Protein AF-0000000069033487 (afdb_homodimer)

Organism: Solanum tuberosum (NCBI:txid4113)

Nearest PDB structures (foldseek):
  3eb5-assembly1_A-2  TM=7.843E-01  e=5.598E-06  Homo sapiens
  6hpr-assembly1_A  TM=7.780E-01  e=2.057E-05  Homo sapiens
  4ic3-assembly1_A  TM=7.883E-01  e=1.401E-04  Homo sapiens
  4ic3-assembly1_B  TM=7.184E-01  e=1.721E-04  Homo sapiens
  8guj-assembly1_L  TM=7.545E-01  e=6.495E-03  Homo sapiens

pLDDT: mean 83.35, std 23.11, range [29.97, 98.81]

Sequence (152 aa):
MLHELANSEENSPVKDDSRECIMCMKHEVSVVFLPCAHQVLCSNCNDNFGKKGRVAKCPCCRAPIERRIRVFGATSMLHELANSEENSPVKDDSRECIMCMKHEVSVVFLPCAHQVLCSNCNDNFGKKGRVAKCPCCRAPIERRIRVFGATS

InterPro domains:
  IPR001841 Zinc finger, RING-type [PS50089] (21-62)
  IPR013083 Zinc finger, RING/FYVE/PHD-type [G3DSA:3.30.40.10] (2-73)
  IPR046934 PP2CA INTERACTING RING FINGER PROTEIN 2-like [PTHR46405] (6-71)

Structure (mmCIF, N/CA/C/O backbone):
data_AF-0000000069033487-model_v1
#
loop_
_entity.id
_entity.type
_entity.pdbx_description
1 polymer 'Synaptonemal complex protein'
#
loop_
_atom_site.group_PDB
_atom_site.id
_atom_site.type_symbol
_atom_site.label_atom_id
_atom_site.label_alt_id
_atom_site.label_comp_id
_atom_site.label_asym_id
_atom_site.label_entity_id
_atom_site.label_seq_id
_atom_site.pdbx_PDB_ins_code
_atom_site.Cartn_x
_atom_site.Cartn_y
_atom_site.Cartn_z
_atom_site.occupancy
_atom_site.B_iso_or_equiv
_atom_site.auth_seq_id
_atom_site.auth_comp_id
_atom_site.auth_asym_i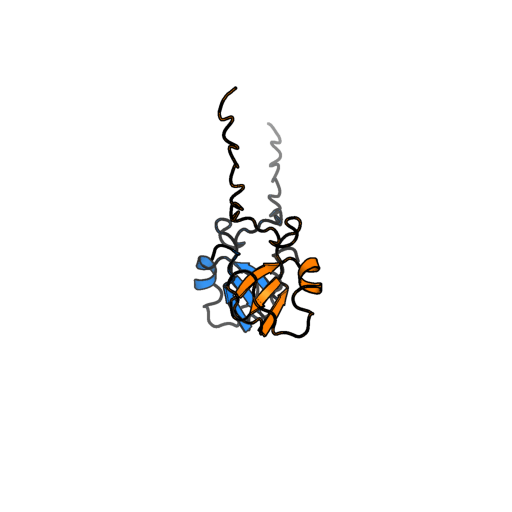d
_atom_site.auth_atom_id
_atom_site.pdbx_PDB_model_num
ATOM 1 N N . MET A 1 1 ? -39.656 -27.859 -30.109 1 37.22 1 MET A N 1
ATOM 2 C CA . MET A 1 1 ? -38.781 -28.062 -28.969 1 37.22 1 MET A CA 1
ATOM 3 C C . MET A 1 1 ? -37.875 -26.844 -28.75 1 37.22 1 MET A C 1
ATOM 5 O O . MET A 1 1 ? -37.344 -26.281 -29.703 1 37.22 1 MET A O 1
ATOM 9 N N . LEU A 1 2 ? -37.875 -26.078 -27.609 1 30.58 2 LEU A N 1
ATOM 10 C CA . LEU A 1 2 ? -37.531 -24.781 -27.016 1 30.58 2 LEU A CA 1
ATOM 11 C C . LEU A 1 2 ? -36.031 -24.516 -27.078 1 30.58 2 LEU A C 1
ATOM 13 O O . LEU A 1 2 ? -35.25 -25.422 -26.844 1 30.58 2 LEU A O 1
ATOM 17 N N . HIS A 1 3 ? -35.5 -23.5 -27.844 1 36.88 3 HIS A N 1
ATOM 18 C CA . HIS A 1 3 ? -34.312 -22.672 -28.062 1 36.88 3 HIS A CA 1
ATOM 19 C C . HIS A 1 3 ? -33.719 -22.172 -26.75 1 36.88 3 HIS A C 1
ATOM 21 O O . HIS A 1 3 ? -34 -21.031 -26.328 1 36.88 3 HIS A O 1
ATOM 27 N N . GLU A 1 4 ? -33.844 -22.938 -25.625 1 35.47 4 GLU A N 1
ATOM 28 C CA . GLU A 1 4 ? -33.312 -22.281 -24.422 1 35.47 4 GLU A CA 1
ATOM 29 C C . GLU A 1 4 ? -31.906 -21.75 -24.672 1 35.47 4 GLU A C 1
ATOM 31 O O . GLU A 1 4 ? -31 -22.516 -25 1 35.47 4 GLU A O 1
ATOM 36 N N . LEU A 1 5 ? -31.75 -20.625 -25.328 1 33.97 5 LEU A N 1
ATOM 37 C CA . LEU A 1 5 ? -30.609 -19.75 -25.547 1 33.97 5 LEU A CA 1
ATOM 38 C C . LEU A 1 5 ? -29.781 -19.609 -24.281 1 33.97 5 LEU A C 1
ATOM 40 O O . LEU A 1 5 ? -30.312 -19.344 -23.203 1 33.97 5 LEU A O 1
ATOM 44 N N . ALA A 1 6 ? -28.766 -20.453 -24.078 1 39.31 6 ALA A N 1
ATOM 45 C CA . ALA A 1 6 ? -27.703 -20.438 -23.078 1 39.31 6 ALA A CA 1
ATOM 46 C C . ALA A 1 6 ? -27.219 -19.016 -22.828 1 39.31 6 ALA A C 1
ATOM 48 O O . ALA A 1 6 ? -26.719 -18.359 -23.75 1 39.31 6 ALA A O 1
ATOM 49 N N . ASN A 1 7 ? -28.062 -18.109 -22.281 1 35.41 7 ASN A N 1
ATOM 50 C CA . ASN A 1 7 ? -27.594 -16.828 -21.797 1 35.41 7 ASN A CA 1
ATOM 51 C C . ASN A 1 7 ? -26.234 -16.953 -21.109 1 35.41 7 ASN A C 1
ATOM 53 O O . ASN A 1 7 ? -26.141 -17.5 -20 1 35.41 7 ASN A O 1
ATOM 57 N N . SER A 1 8 ? -25.203 -17.469 -21.828 1 36.66 8 SER A N 1
ATOM 58 C CA . SER A 1 8 ? -23.859 -17.344 -21.281 1 36.66 8 SER A CA 1
ATOM 59 C C . SER A 1 8 ? -23.672 -15.992 -20.594 1 36.66 8 SER A C 1
ATOM 61 O O . SER A 1 8 ? -23.625 -14.961 -21.266 1 36.66 8 SER A O 1
ATOM 63 N N . GLU A 1 9 ? -24.375 -15.68 -19.531 1 38.56 9 GLU A N 1
ATOM 64 C CA . GLU A 1 9 ? -23.969 -14.555 -18.703 1 38.56 9 GLU A CA 1
ATOM 65 C C . GLU A 1 9 ? -22.438 -14.438 -18.625 1 38.56 9 GLU A C 1
ATOM 67 O O . GLU A 1 9 ? -21.75 -15.422 -18.344 1 38.56 9 GLU A O 1
ATOM 72 N N . GLU A 1 10 ? -21.844 -13.836 -19.578 1 38.66 10 GLU A N 1
ATOM 73 C CA . GLU A 1 10 ? -20.484 -13.344 -19.547 1 38.66 10 GLU A CA 1
ATOM 74 C C . GLU A 1 10 ? -20.109 -12.852 -18.141 1 38.66 10 GLU A C 1
ATOM 76 O O . GLU A 1 10 ? -20.703 -11.898 -17.641 1 38.66 10 GLU A O 1
ATOM 81 N N . ASN A 1 11 ? -20.016 -13.719 -17.125 1 39.28 11 ASN A N 1
ATOM 82 C CA . ASN A 1 11 ? -19.297 -13.336 -15.922 1 39.28 11 ASN A CA 1
ATOM 83 C C . ASN A 1 11 ? -18.109 -12.438 -16.234 1 39.28 11 ASN A C 1
ATOM 85 O O . ASN A 1 11 ? -17.031 -12.93 -16.609 1 39.28 11 ASN A O 1
ATOM 89 N N . SER A 1 12 ? -18.266 -11.508 -17.109 1 44 12 SER A N 1
ATOM 90 C CA . SER A 1 12 ? -17.156 -10.562 -17.172 1 44 12 SER A CA 1
ATOM 91 C C . SER A 1 12 ? -16.531 -10.352 -15.805 1 44 12 SER A C 1
ATOM 93 O O . SER A 1 12 ? -17.234 -10.141 -14.812 1 44 12 SER A O 1
ATOM 95 N N . PRO A 1 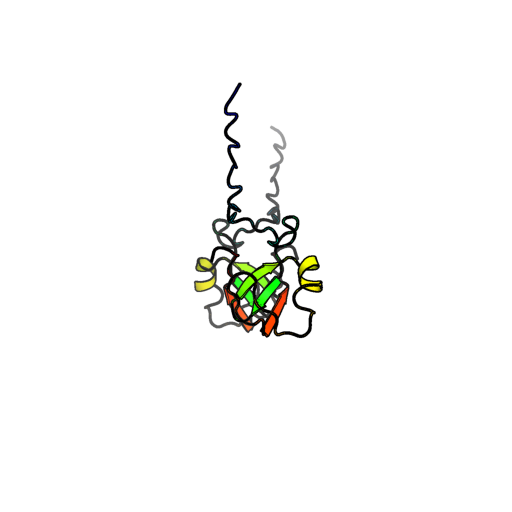13 ? -15.422 -10.914 -15.539 1 46.59 13 PRO A N 1
ATOM 96 C CA . PRO A 1 13 ? -14.859 -10.586 -14.227 1 46.59 13 PRO A CA 1
ATOM 97 C C . PRO A 1 13 ? -15.055 -9.117 -13.852 1 46.59 13 PRO A C 1
ATOM 99 O O . PRO A 1 13 ? -14.688 -8.227 -14.625 1 46.59 13 PRO A O 1
ATOM 102 N N . VAL A 1 14 ? -16.125 -8.594 -13.477 1 44.25 14 VAL A N 1
ATOM 103 C CA . VAL A 1 14 ? -16.297 -7.25 -12.93 1 44.25 14 VAL A CA 1
ATOM 104 C C . VAL A 1 14 ? -15.008 -6.805 -12.242 1 44.25 14 VAL A C 1
ATOM 106 O O . VAL A 1 14 ? -14.523 -7.469 -11.328 1 44.25 14 VAL A O 1
ATOM 109 N N . LYS A 1 15 ? -14.039 -6.348 -13.039 1 51.91 15 LYS A N 1
ATOM 110 C CA . LYS A 1 15 ? -12.906 -5.734 -12.359 1 51.91 15 LYS A CA 1
ATOM 111 C C . LYS A 1 15 ? -13.367 -4.871 -11.188 1 51.91 15 LYS A C 1
ATOM 113 O O . LYS A 1 15 ? -14.047 -3.863 -11.383 1 51.91 15 LYS A O 1
ATOM 118 N N . ASP A 1 16 ? -13.969 -5.508 -10.148 1 56.5 16 ASP A N 1
ATOM 119 C CA . ASP A 1 16 ? -14.523 -4.855 -8.969 1 56.5 16 ASP A CA 1
ATOM 120 C C . ASP A 1 16 ? -13.445 -4.082 -8.203 1 56.5 16 ASP A C 1
ATOM 122 O O . ASP A 1 16 ? -12.289 -4.492 -8.18 1 56.5 16 ASP A O 1
ATOM 126 N N . ASP A 1 17 ? -13.562 -2.766 -8.195 1 69.31 17 ASP A N 1
ATOM 127 C CA . ASP A 1 17 ? -12.789 -1.864 -7.352 1 69.31 17 ASP A CA 1
ATOM 128 C C . ASP A 1 17 ? -12.711 -2.383 -5.918 1 69.31 17 ASP A C 1
ATOM 130 O O . ASP A 1 17 ? -12.594 -1.599 -4.973 1 69.31 17 ASP A O 1
ATOM 134 N N . SER A 1 18 ? -12.859 -3.75 -5.895 1 84.12 18 SER A N 1
ATOM 135 C CA . SER A 1 18 ? -12.859 -4.355 -4.57 1 84.12 18 SER A CA 1
ATOM 136 C C . SER A 1 18 ? -11.445 -4.43 -3.992 1 84.12 18 SER A C 1
ATOM 138 O O . SER A 1 18 ? -10.477 -4.566 -4.734 1 84.12 18 SER A O 1
ATOM 140 N N . ARG A 1 19 ? -11.312 -4.238 -2.742 1 91.25 19 ARG A N 1
ATOM 141 C CA . ARG A 1 19 ? -10.062 -4.398 -2.002 1 91.25 19 ARG A CA 1
ATOM 142 C C . ARG A 1 19 ? -9.844 -5.855 -1.604 1 91.25 19 ARG A C 1
ATOM 144 O O . ARG A 1 19 ? -9.18 -6.141 -0.606 1 91.25 19 ARG A O 1
ATOM 151 N N . GLU A 1 20 ? -10.383 -6.715 -2.42 1 94.69 20 GLU A N 1
ATOM 152 C CA . GLU A 1 20 ? -10.156 -8.141 -2.201 1 94.69 20 GLU A CA 1
ATOM 153 C C . GLU A 1 20 ? -8.969 -8.641 -3.018 1 94.69 20 GLU A C 1
ATOM 155 O O . GLU A 1 20 ? -8.742 -8.18 -4.141 1 94.69 20 GLU A O 1
ATOM 160 N N . CYS A 1 21 ? -8.312 -9.578 -2.418 1 97.38 21 CYS A N 1
ATOM 161 C CA . CYS A 1 21 ? -7.219 -10.25 -3.104 1 97.38 21 CYS A CA 1
ATOM 162 C C . CYS A 1 21 ? -7.68 -10.82 -4.441 1 97.38 21 CYS A C 1
ATOM 164 O O . CYS A 1 21 ? -8.68 -11.539 -4.504 1 97.38 21 CYS A O 1
ATOM 166 N N . ILE A 1 22 ? -6.965 -10.594 -5.496 1 96.75 22 ILE A N 1
ATOM 167 C CA . ILE A 1 22 ? -7.426 -10.977 -6.824 1 96.75 22 ILE A CA 1
ATOM 168 C C . ILE A 1 22 ? -7.238 -12.484 -7.02 1 96.75 22 ILE A C 1
ATOM 170 O O . ILE A 1 22 ? -7.773 -13.062 -7.965 1 96.75 22 ILE A O 1
ATOM 174 N N . MET A 1 23 ? -6.508 -13.094 -6.195 1 96.75 23 MET A N 1
ATOM 175 C CA . MET A 1 23 ? -6.215 -14.516 -6.336 1 96.75 23 MET A CA 1
ATOM 176 C C . MET A 1 23 ? -7.23 -15.359 -5.574 1 96.75 23 MET A C 1
ATOM 178 O O . MET A 1 23 ? -7.645 -16.422 -6.043 1 96.75 23 MET A O 1
ATOM 182 N N . CYS A 1 24 ? -7.562 -14.898 -4.316 1 97.38 24 CYS A N 1
ATOM 183 C CA . CYS A 1 24 ? -8.469 -15.719 -3.525 1 97.38 24 CYS A CA 1
ATOM 184 C C . CYS A 1 24 ? -9.859 -15.094 -3.467 1 97.38 24 CYS A C 1
ATOM 186 O O . CYS A 1 24 ? -10.828 -15.758 -3.084 1 97.38 24 CYS A O 1
ATOM 188 N N . MET A 1 25 ? -9.984 -13.82 -3.652 1 96.5 25 MET A N 1
ATOM 189 C CA . MET A 1 25 ? -11.234 -13.062 -3.609 1 96.5 25 MET A CA 1
ATOM 190 C C . MET A 1 25 ? -11.922 -13.219 -2.26 1 96.5 25 MET A C 1
ATOM 192 O O . MET A 1 25 ? -13.148 -13.266 -2.188 1 96.5 25 MET A O 1
ATOM 196 N N . LYS A 1 26 ? -11.117 -13.359 -1.324 1 96.56 26 LYS A N 1
ATOM 197 C CA . LYS A 1 26 ? -11.633 -13.602 0.018 1 96.56 26 LYS A CA 1
ATOM 198 C C . LYS A 1 26 ? -11.039 -12.617 1.023 1 96.56 26 LYS A C 1
ATOM 200 O O . LYS A 1 26 ? -11.758 -12.055 1.847 1 96.56 26 LYS A O 1
ATOM 205 N N . HIS A 1 27 ? -9.773 -12.445 0.998 1 96.62 27 HIS A N 1
ATOM 206 C CA . HIS A 1 27 ? -9.07 -11.609 1.965 1 96.62 27 HIS A CA 1
ATOM 207 C C . HIS A 1 27 ? -8.734 -10.242 1.369 1 96.62 27 HIS A C 1
ATOM 209 O O . HIS A 1 27 ? -8.672 -10.094 0.147 1 96.62 27 HIS A O 1
ATOM 215 N N . GLU A 1 28 ? -8.516 -9.305 2.23 1 94.88 28 GLU A N 1
ATOM 216 C CA . GLU A 1 28 ? -8.125 -7.957 1.819 1 94.88 28 GLU A CA 1
ATOM 217 C C . GLU A 1 28 ? -6.688 -7.934 1.31 1 94.88 28 GLU A C 1
ATOM 219 O O . GLU A 1 28 ? -5.809 -8.594 1.872 1 94.88 28 GLU A O 1
ATOM 224 N N . VAL A 1 29 ? -6.469 -7.215 0.281 1 97.38 29 VAL A N 1
ATOM 225 C CA . VAL A 1 29 ? -5.117 -7.039 -0.239 1 97.38 29 VAL A CA 1
ATOM 226 C C . VAL A 1 29 ? -4.246 -6.348 0.806 1 97.38 29 VAL A C 1
ATOM 228 O O . VAL A 1 29 ? -4.711 -5.457 1.52 1 97.38 29 VAL A O 1
ATOM 231 N N . SER A 1 30 ? -2.918 -6.793 0.922 1 98.19 30 SER A N 1
ATOM 232 C CA . SER A 1 30 ? -2.039 -6.199 1.926 1 98.19 30 SER A CA 1
ATOM 233 C C . SER A 1 30 ? -0.589 -6.184 1.451 1 98.19 30 SER A C 1
ATOM 235 O O . SER A 1 30 ? 0.317 -5.855 2.219 1 98.19 30 SER A O 1
ATOM 237 N N . VAL A 1 31 ? -0.349 -6.562 0.24 1 98.81 31 VAL A N 1
ATOM 238 C CA . VAL A 1 31 ? 1.019 -6.629 -0.266 1 98.81 31 VAL A CA 1
ATOM 239 C C . VAL A 1 31 ? 1.155 -5.746 -1.503 1 98.81 31 VAL A C 1
ATOM 241 O O . VAL A 1 31 ? 0.325 -5.809 -2.412 1 98.81 31 VAL A O 1
ATOM 244 N N . VAL A 1 32 ? 2.232 -5.02 -1.557 1 98.81 32 VAL A N 1
ATOM 245 C CA . VAL A 1 32 ? 2.559 -4.129 -2.666 1 98.81 32 VAL A CA 1
ATOM 246 C C . VAL A 1 32 ? 3.787 -4.652 -3.406 1 98.81 32 VAL A C 1
ATOM 248 O O . VAL A 1 32 ? 4.781 -5.035 -2.781 1 98.81 32 VAL A O 1
ATOM 251 N N . PHE A 1 33 ? 3.66 -4.664 -4.676 1 98.62 33 PHE A N 1
ATOM 252 C CA . PHE A 1 33 ? 4.805 -5.031 -5.5 1 98.62 33 PHE A CA 1
ATOM 253 C C . PHE A 1 33 ? 5.57 -3.793 -5.945 1 98.62 33 PHE A C 1
ATOM 255 O O . PHE A 1 33 ? 4.969 -2.807 -6.375 1 98.62 33 PHE A O 1
ATOM 262 N N . LEU A 1 34 ? 6.816 -3.902 -5.781 1 98.75 34 LEU A N 1
ATOM 263 C CA . LEU A 1 34 ? 7.664 -2.84 -6.312 1 98.75 34 LEU A CA 1
ATOM 264 C C . LEU A 1 34 ? 8.43 -3.316 -7.543 1 98.75 34 LEU A C 1
ATOM 266 O O . LEU A 1 34 ? 8.812 -4.484 -7.625 1 98.75 34 LEU A O 1
ATOM 270 N N . PRO A 1 35 ? 8.586 -2.473 -8.656 1 98.44 35 PRO A N 1
ATOM 271 C CA . PRO A 1 35 ? 8.445 -1.023 -8.516 1 98.44 35 PRO A CA 1
ATOM 272 C C . PRO A 1 35 ? 7.078 -0.519 -8.984 1 98.44 35 PRO A C 1
ATOM 274 O O . PRO A 1 35 ? 6.789 0.677 -8.875 1 98.44 35 PRO A O 1
ATOM 277 N N . CYS A 1 36 ? 6.18 -1.376 -9.383 1 98.5 36 CYS A N 1
ATOM 278 C CA . CYS A 1 36 ? 4.965 -0.918 -10.047 1 98.5 36 CYS A CA 1
ATOM 279 C C . CYS A 1 36 ? 3.957 -0.385 -9.039 1 98.5 36 CYS A C 1
ATOM 281 O O . CYS A 1 36 ? 3.02 0.328 -9.406 1 98.5 36 CYS A O 1
ATOM 283 N N . ALA A 1 37 ? 4.129 -0.788 -7.84 1 98.81 37 ALA A N 1
ATOM 284 C CA . ALA A 1 37 ? 3.344 -0.309 -6.707 1 98.81 37 ALA A CA 1
ATOM 285 C C . ALA A 1 37 ? 1.902 -0.804 -6.789 1 98.81 37 ALA A C 1
ATOM 287 O O . ALA A 1 37 ? 0.987 -0.161 -6.27 1 98.81 37 ALA A O 1
ATOM 288 N N . HIS A 1 38 ? 1.653 -1.969 -7.391 1 98.44 38 HIS A N 1
ATOM 289 C CA . HIS A 1 38 ? 0.326 -2.57 -7.332 1 98.44 38 HIS A CA 1
ATOM 290 C C . HIS A 1 38 ? 0.13 -3.348 -6.035 1 98.44 38 HIS A C 1
ATOM 292 O O . HIS A 1 38 ? 0.979 -4.16 -5.66 1 98.44 38 HIS A O 1
ATOM 298 N N . GLN A 1 39 ? -0.964 -3.1 -5.496 1 98.31 39 GLN A N 1
ATOM 299 C CA . GLN A 1 39 ? -1.431 -3.775 -4.289 1 98.31 39 GLN A CA 1
ATOM 300 C C . GLN A 1 39 ? -2.615 -4.688 -4.59 1 98.31 39 GLN A C 1
ATOM 302 O O . GLN A 1 39 ? -3.758 -4.23 -4.652 1 98.31 39 GLN A O 1
ATOM 307 N N . VAL A 1 40 ? -2.311 -6.078 -4.715 1 98.06 40 VAL A N 1
ATOM 308 C CA . VAL A 1 40 ? -3.373 -6.855 -5.348 1 98.06 40 VAL A CA 1
ATOM 309 C C . VAL A 1 40 ? -3.451 -8.242 -4.707 1 98.06 40 VAL A C 1
ATOM 311 O O . VAL A 1 40 ? -4.316 -9.047 -5.059 1 98.06 40 VAL A O 1
ATOM 314 N N . LEU A 1 41 ? -2.535 -8.555 -3.809 1 98.38 41 LEU A N 1
ATOM 315 C CA . LEU A 1 41 ? -2.566 -9.844 -3.133 1 98.38 41 LEU A CA 1
ATOM 316 C C . LEU A 1 41 ? -2.688 -9.664 -1.623 1 98.38 41 LEU A C 1
ATOM 318 O O . LEU A 1 41 ? -2.166 -8.695 -1.065 1 98.38 41 LEU A O 1
ATOM 322 N N . CYS A 1 42 ? -3.314 -10.586 -1 1 98.12 42 CYS A N 1
ATOM 323 C CA . CYS A 1 42 ? -3.219 -10.711 0.45 1 98.12 42 CYS A CA 1
ATOM 324 C C . CYS A 1 42 ? -1.923 -11.406 0.855 1 98.12 42 CYS A C 1
ATOM 326 O O . CYS A 1 42 ? -1.212 -11.945 0.007 1 98.12 42 CYS A O 1
ATOM 328 N N . SER A 1 43 ? -1.662 -11.305 2.145 1 98.12 43 SER A N 1
ATOM 329 C CA . SER A 1 43 ? -0.419 -11.883 2.648 1 98.12 43 SER A CA 1
ATOM 330 C C . SER A 1 43 ? -0.372 -13.391 2.41 1 98.12 43 SER A C 1
ATOM 332 O O . SER A 1 43 ? 0.667 -13.93 2.021 1 98.12 43 SER A O 1
ATOM 334 N N . ASN A 1 44 ? -1.461 -14.102 2.611 1 97.94 44 ASN A N 1
ATOM 335 C CA . ASN A 1 44 ? -1.504 -15.547 2.459 1 97.94 44 ASN A CA 1
ATOM 336 C C . ASN A 1 44 ? -1.197 -15.969 1.024 1 97.94 44 ASN A C 1
ATOM 338 O O . ASN A 1 44 ? -0.338 -16.828 0.794 1 97.94 44 ASN A O 1
ATOM 342 N N . CYS A 1 45 ? -1.806 -15.359 0.141 1 98 45 CYS A N 1
ATOM 343 C CA . CYS A 1 45 ? -1.598 -15.719 -1.259 1 98 45 CYS A CA 1
ATOM 344 C C . CYS A 1 45 ? -0.207 -15.305 -1.725 1 98 45 CYS A C 1
ATOM 346 O O . CYS A 1 45 ? 0.399 -15.977 -2.559 1 98 45 CYS A O 1
ATOM 348 N N . ASN A 1 46 ? 0.23 -14.211 -1.2 1 98.44 46 ASN A N 1
ATOM 349 C CA . ASN A 1 46 ? 1.569 -13.758 -1.562 1 98.44 46 ASN A CA 1
ATOM 350 C C . ASN A 1 46 ? 2.627 -14.805 -1.215 1 98.44 46 ASN A C 1
ATOM 352 O O . ASN A 1 46 ? 3.611 -14.961 -1.938 1 98.44 46 ASN A O 1
ATOM 356 N N . ASP A 1 47 ? 2.445 -15.492 -0.142 1 96.81 47 ASP A N 1
ATOM 357 C CA . ASP A 1 47 ? 3.436 -16.453 0.335 1 96.81 47 ASP A CA 1
ATOM 358 C C . ASP A 1 47 ? 3.68 -17.547 -0.699 1 96.81 47 ASP A C 1
ATOM 360 O O . ASP A 1 47 ? 4.77 -18.125 -0.762 1 96.81 47 ASP A O 1
ATOM 364 N N . ASN A 1 48 ? 2.787 -17.75 -1.541 1 94.75 48 ASN A N 1
ATOM 365 C CA . ASN A 1 48 ? 2.92 -18.812 -2.527 1 94.75 48 ASN A CA 1
ATOM 366 C C . ASN A 1 48 ? 3.064 -18.25 -3.939 1 94.75 48 ASN A C 1
ATOM 368 O O . ASN A 1 48 ? 3.199 -19.016 -4.902 1 94.75 48 ASN A O 1
ATOM 372 N N . PHE A 1 49 ? 3.088 -17.047 -4.102 1 97.25 49 PHE A N 1
ATOM 373 C CA . PHE A 1 49 ? 3.064 -16.422 -5.414 1 97.25 49 PHE A CA 1
ATOM 374 C C . PHE A 1 49 ? 4.477 -16.234 -5.953 1 97.25 49 PHE A C 1
ATOM 376 O O . PHE A 1 49 ? 5.332 -15.648 -5.289 1 97.25 49 PHE A O 1
ATOM 383 N N . GLY A 1 50 ? 4.66 -16.703 -7.188 1 92.44 50 GLY A N 1
ATOM 384 C CA . GLY A 1 50 ? 5.898 -16.453 -7.906 1 92.44 50 GLY A CA 1
ATOM 385 C C . GLY A 1 50 ? 7.062 -17.281 -7.398 1 92.44 50 GLY A C 1
ATOM 386 O O . GLY A 1 50 ? 8.219 -16.859 -7.473 1 92.44 50 GLY A O 1
ATOM 387 N N . LYS A 1 51 ? 6.945 -18.406 -6.863 1 84.81 51 LYS A N 1
ATOM 388 C CA . LYS A 1 51 ? 8.008 -19.234 -6.289 1 84.81 51 LYS A CA 1
ATOM 389 C C . LYS A 1 51 ? 8.57 -20.203 -7.32 1 84.81 51 LYS A C 1
ATOM 391 O O . LYS A 1 51 ? 9.547 -20.906 -7.051 1 84.81 51 LYS A O 1
ATOM 396 N N . LYS A 1 52 ? 8.273 -20.344 -8.594 1 79.56 52 LYS A N 1
ATOM 397 C CA . LYS A 1 52 ? 8.68 -21.375 -9.547 1 79.56 52 LYS A CA 1
ATOM 398 C C . LYS A 1 52 ? 9.93 -20.953 -10.312 1 79.56 52 LYS A C 1
ATOM 400 O O . LYS A 1 52 ? 10.336 -21.625 -11.266 1 79.56 52 LYS A O 1
ATOM 405 N N . GLY A 1 53 ? 10.953 -20.219 -9.828 1 77.94 53 GLY A N 1
ATOM 406 C CA . GLY A 1 53 ? 12.289 -19.969 -10.352 1 77.94 53 GLY A CA 1
ATOM 407 C C . GLY A 1 53 ? 12.32 -18.891 -11.414 1 77.94 53 GLY A C 1
ATOM 408 O O . GLY A 1 53 ? 13.375 -18.328 -11.695 1 77.94 53 GLY A O 1
ATOM 409 N N . ARG A 1 54 ? 11.352 -18.578 -12.031 1 86.69 54 ARG A N 1
ATOM 410 C CA . ARG A 1 54 ? 11.352 -17.469 -12.984 1 86.69 54 ARG A CA 1
ATOM 411 C C . ARG A 1 54 ? 11.125 -16.141 -12.266 1 86.69 54 ARG A C 1
ATOM 413 O O . ARG A 1 54 ? 10.688 -16.109 -11.117 1 86.69 54 ARG A O 1
ATOM 420 N N . VAL A 1 55 ? 11.516 -15.109 -12.906 1 94.06 55 VAL A N 1
ATOM 421 C CA . VAL A 1 55 ? 11.25 -13.773 -12.391 1 94.06 55 VAL A CA 1
ATOM 422 C C . VAL A 1 55 ? 9.75 -13.578 -12.195 1 94.06 55 VAL A C 1
ATOM 424 O O . VAL A 1 55 ? 8.969 -13.734 -13.133 1 94.06 55 VAL A O 1
ATOM 427 N N . ALA A 1 56 ? 9.414 -13.375 -10.945 1 96.88 56 ALA A N 1
ATOM 428 C CA . ALA A 1 56 ? 8 -13.109 -10.68 1 96.88 56 ALA A CA 1
ATOM 429 C C . ALA A 1 56 ? 7.562 -11.789 -11.305 1 96.88 56 ALA A C 1
ATOM 431 O O . ALA A 1 56 ? 8.312 -10.812 -11.297 1 96.88 56 ALA A O 1
ATOM 432 N N . LYS A 1 57 ? 6.324 -11.828 -11.852 1 97.5 57 LYS A N 1
ATOM 433 C CA . LYS A 1 57 ? 5.762 -10.617 -12.438 1 97.5 57 LYS A CA 1
ATOM 434 C C . LYS A 1 57 ? 4.441 -10.242 -11.773 1 97.5 57 LYS A C 1
ATOM 436 O O . LYS A 1 57 ? 3.68 -11.117 -11.359 1 97.5 57 LYS A O 1
ATOM 441 N N . CYS A 1 58 ? 4.18 -8.93 -11.648 1 97.75 58 CYS A N 1
ATOM 442 C CA . CYS A 1 58 ? 2.902 -8.445 -11.141 1 97.75 58 CYS A CA 1
ATOM 443 C C . CYS A 1 58 ? 1.742 -9.016 -11.945 1 97.75 58 CYS A C 1
ATOM 445 O O . CYS A 1 58 ? 1.749 -8.961 -13.18 1 97.75 58 CYS A O 1
ATOM 447 N N . PRO A 1 59 ? 0.713 -9.484 -11.344 1 97.06 59 PRO A N 1
ATOM 448 C CA . PRO A 1 59 ? -0.408 -10.078 -12.078 1 97.06 59 PRO A CA 1
ATOM 449 C C . PRO A 1 59 ? -1.298 -9.031 -12.734 1 97.06 59 PRO A C 1
ATOM 451 O O . PRO A 1 59 ? -2.152 -9.367 -13.562 1 97.06 59 PRO A O 1
ATOM 454 N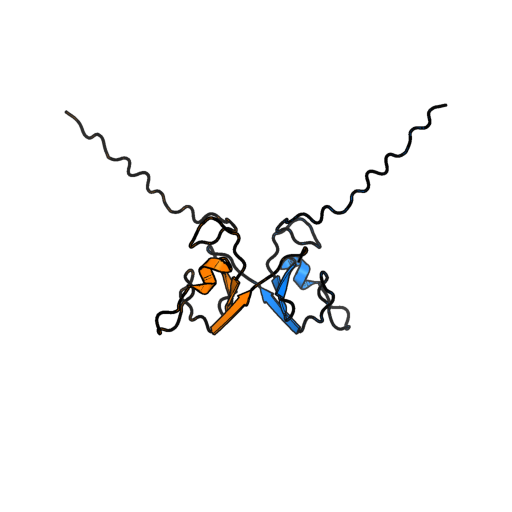 N . CYS A 1 60 ? -1.031 -7.852 -12.438 1 96.19 60 CYS A N 1
ATOM 455 C CA . CYS A 1 60 ? -1.854 -6.777 -12.984 1 96.19 60 CYS A CA 1
ATOM 456 C C . CYS A 1 60 ? -1.182 -6.133 -14.188 1 96.19 60 CYS A C 1
ATOM 458 O O . CYS A 1 60 ? -1.811 -5.949 -15.227 1 96.19 60 CYS A O 1
ATOM 460 N N . CYS A 1 61 ? 0.094 -5.883 -14.125 1 97.44 61 CYS A N 1
ATOM 461 C CA . CYS A 1 61 ? 0.749 -5.105 -15.172 1 97.44 61 CYS A CA 1
ATOM 462 C C . CYS A 1 61 ? 1.931 -5.863 -15.758 1 97.44 61 CYS A C 1
ATOM 464 O O . CYS A 1 61 ? 2.594 -5.379 -16.672 1 97.44 61 CYS A O 1
ATOM 466 N N . ARG A 1 62 ? 2.34 -6.879 -15.164 1 97.44 62 ARG A N 1
ATOM 467 C CA . ARG A 1 62 ? 3.346 -7.832 -15.625 1 97.44 62 ARG A CA 1
ATOM 468 C C . ARG A 1 62 ? 4.754 -7.273 -15.438 1 97.44 62 ARG A C 1
ATOM 470 O O . ARG A 1 62 ? 5.719 -7.828 -15.969 1 97.44 62 ARG A O 1
ATOM 477 N N . ALA A 1 63 ? 4.941 -6.152 -14.773 1 97.69 63 ALA A N 1
ATOM 478 C CA . ALA A 1 63 ? 6.277 -5.68 -14.422 1 97.69 63 ALA A CA 1
ATOM 479 C C . ALA A 1 63 ? 6.988 -6.672 -13.508 1 97.69 63 ALA A C 1
ATOM 481 O O . ALA A 1 63 ? 6.352 -7.324 -12.672 1 97.69 63 ALA A O 1
ATOM 482 N N . PRO A 1 64 ? 8.266 -6.777 -13.703 1 97.94 64 PRO A N 1
ATOM 483 C CA . PRO A 1 64 ? 9 -7.629 -12.766 1 97.94 64 PRO A CA 1
ATOM 484 C C . PRO A 1 64 ? 8.867 -7.164 -11.312 1 97.94 64 PRO A C 1
ATOM 486 O O . PRO A 1 64 ? 8.891 -5.961 -11.047 1 97.94 64 PRO A O 1
ATOM 489 N N . ILE A 1 65 ? 8.727 -8.156 -10.406 1 98.12 65 ILE A N 1
ATOM 490 C CA . ILE A 1 65 ? 8.641 -7.855 -8.977 1 98.12 65 ILE A CA 1
ATOM 491 C C . ILE A 1 65 ? 10.039 -7.82 -8.375 1 98.12 65 ILE A C 1
ATOM 493 O O . ILE A 1 65 ? 10.688 -8.859 -8.242 1 98.12 65 ILE A O 1
ATOM 497 N N . GLU A 1 66 ? 10.398 -6.656 -7.977 1 97.94 66 GLU A N 1
ATOM 498 C CA . GLU A 1 66 ? 11.719 -6.488 -7.379 1 97.94 66 GLU A CA 1
ATOM 499 C C . GLU A 1 66 ? 11.648 -6.582 -5.855 1 97.94 66 GLU A C 1
ATOM 501 O O . GLU A 1 66 ? 12.594 -7.043 -5.215 1 97.94 66 GLU A O 1
ATOM 506 N N . ARG A 1 67 ? 10.609 -6.113 -5.254 1 97.81 67 ARG A N 1
ATOM 507 C CA . ARG A 1 67 ? 10.375 -6.141 -3.814 1 97.81 67 ARG A CA 1
ATOM 508 C C . ARG A 1 67 ? 8.883 -6.27 -3.504 1 97.81 67 ARG A C 1
ATOM 510 O O . ARG A 1 67 ? 8.039 -5.938 -4.336 1 97.81 67 ARG A O 1
ATOM 517 N N . ARG A 1 68 ? 8.633 -6.812 -2.348 1 98.44 68 ARG A N 1
ATOM 518 C CA . ARG A 1 68 ? 7.289 -6.914 -1.792 1 98.44 68 ARG A CA 1
ATOM 519 C C . ARG A 1 68 ? 7.207 -6.23 -0.431 1 98.44 68 ARG A C 1
ATOM 521 O O . ARG A 1 68 ? 8.078 -6.426 0.422 1 98.44 68 ARG A O 1
ATOM 528 N N . ILE A 1 69 ? 6.195 -5.457 -0.319 1 98.69 69 ILE A N 1
ATOM 529 C CA . ILE A 1 69 ? 6 -4.789 0.963 1 98.69 69 ILE A CA 1
ATOM 530 C C . ILE A 1 69 ? 4.621 -5.133 1.519 1 98.69 69 ILE A C 1
ATOM 532 O O . ILE A 1 69 ? 3.604 -4.922 0.852 1 98.69 69 ILE A O 1
ATOM 536 N N . ARG A 1 70 ? 4.613 -5.676 2.738 1 98.62 70 ARG A N 1
ATOM 537 C CA . ARG A 1 70 ? 3.336 -5.805 3.43 1 98.62 70 ARG A CA 1
ATOM 538 C C . ARG A 1 70 ? 2.922 -4.484 4.07 1 98.62 70 ARG A C 1
ATOM 540 O O . ARG A 1 70 ? 3.699 -3.879 4.809 1 98.62 70 ARG A O 1
ATOM 547 N N . VAL A 1 71 ? 1.7 -4.082 3.832 1 98.25 71 VAL A N 1
ATOM 548 C CA . VAL A 1 71 ? 1.244 -2.781 4.309 1 98.25 71 VAL A CA 1
ATOM 549 C C . VAL A 1 71 ? 0.225 -2.971 5.43 1 98.25 71 VAL A C 1
ATOM 551 O O . VAL A 1 71 ? -0.433 -4.012 5.512 1 98.25 71 VAL A O 1
ATOM 554 N N . PHE A 1 72 ? 0.141 -1.911 6.262 1 97 72 PHE A N 1
ATOM 555 C CA . PHE A 1 72 ? -0.761 -1.943 7.406 1 97 72 PHE A CA 1
ATOM 556 C C . PHE A 1 72 ? -1.663 -0.715 7.422 1 97 72 PHE A C 1
ATOM 558 O O . PHE A 1 72 ? -1.25 0.37 7.008 1 97 72 PHE A O 1
ATOM 565 N N . GLY A 1 73 ? -2.861 -0.899 7.914 1 95.69 73 GLY A N 1
ATOM 566 C CA . GLY A 1 73 ? -3.764 0.225 8.117 1 95.69 73 GLY A CA 1
ATOM 567 C C . GLY A 1 73 ? -3.51 0.968 9.414 1 95.69 73 GLY A C 1
ATOM 568 O O . GLY A 1 73 ? -2.465 0.79 10.039 1 95.69 73 GLY A O 1
ATOM 569 N N . ALA A 1 74 ? -4.438 1.771 9.828 1 91.69 74 ALA A N 1
ATOM 570 C CA . ALA A 1 74 ? -4.273 2.641 10.992 1 91.69 74 ALA A CA 1
ATOM 571 C C . ALA A 1 74 ? -4.324 1.837 12.289 1 91.69 74 ALA A C 1
ATOM 573 O O . ALA A 1 74 ? -3.746 2.24 13.297 1 91.69 74 ALA A O 1
ATOM 574 N N . THR A 1 75 ? -5.094 0.718 12.383 1 80.44 75 THR A N 1
ATOM 575 C CA . THR A 1 75 ? -5.301 -0.018 13.625 1 80.44 75 THR A CA 1
ATOM 576 C C . THR A 1 75 ? -4.191 -1.044 13.836 1 80.44 75 THR A C 1
ATOM 578 O O . THR A 1 75 ? -4.273 -1.876 14.742 1 80.44 75 THR A O 1
ATOM 581 N N . SER A 1 76 ? -3.215 -0.882 13.148 1 70.94 76 SER A N 1
ATOM 582 C CA . SER A 1 76 ? -2.156 -1.87 13.328 1 70.94 76 SER A CA 1
ATOM 583 C C . SER A 1 76 ? -0.92 -1.246 13.969 1 70.94 76 SER A C 1
ATOM 585 O O . SER A 1 76 ? -0.684 -0.044 13.828 1 70.94 76 SER A O 1
ATOM 587 N N . MET B 1 1 ? -34.594 20.562 40.5 1 37.88 1 MET B N 1
ATOM 588 C CA . MET B 1 1 ? -34.312 20.734 39.094 1 37.88 1 MET B CA 1
ATOM 589 C C . MET B 1 1 ? -33.062 20.016 38.688 1 37.88 1 MET B C 1
ATOM 591 O O . MET B 1 1 ? -31.953 20.406 39.062 1 37.88 1 MET B O 1
ATOM 595 N N . LEU B 1 2 ? -33 18.641 38.469 1 29.97 2 LEU B N 1
ATOM 596 C CA . LEU B 1 2 ? -32.062 17.516 38.5 1 29.97 2 LEU B CA 1
ATOM 597 C C . LEU B 1 2 ? -30.984 17.688 37.438 1 29.97 2 LEU B C 1
ATOM 599 O O . LEU B 1 2 ? -31.141 18.484 36.5 1 29.97 2 LEU B O 1
ATOM 603 N N . HIS B 1 3 ? -29.938 16.672 37.406 1 37.62 3 HIS B N 1
ATOM 604 C CA . HIS B 1 3 ? -28.656 16.078 37.031 1 37.62 3 HIS B CA 1
ATOM 605 C C . HIS B 1 3 ? -28.656 15.742 35.531 1 37.62 3 HIS B C 1
ATOM 607 O O . HIS B 1 3 ? -28.859 14.586 35.156 1 37.62 3 HIS B O 1
ATOM 613 N N . GLU B 1 4 ? -29.453 16.438 34.656 1 36.81 4 GLU B N 1
ATOM 614 C CA . GLU B 1 4 ? -29.328 15.914 33.281 1 36.81 4 GLU B CA 1
ATOM 615 C C . GLU B 1 4 ? -27.859 15.703 32.906 1 36.81 4 GLU B C 1
ATOM 617 O O . GLU B 1 4 ? -27.078 16.656 32.875 1 36.81 4 GLU B O 1
ATOM 622 N N . LEU B 1 5 ? -27.219 14.664 33.438 1 34.25 5 LEU B N 1
ATOM 623 C CA . LEU B 1 5 ? -25.906 14.094 33.156 1 34.25 5 LEU B CA 1
ATOM 624 C C . LEU B 1 5 ? -25.625 14.062 31.656 1 34.25 5 LEU B C 1
ATOM 626 O O . LEU B 1 5 ? -26.484 13.656 30.875 1 34.25 5 LEU B O 1
ATOM 630 N N . ALA B 1 6 ? -24.875 15.039 31.141 1 39.62 6 ALA B N 1
ATOM 631 C CA . ALA B 1 6 ? -24.25 15.203 29.844 1 39.62 6 ALA B CA 1
ATOM 632 C C . ALA B 1 6 ? -23.703 13.875 29.312 1 39.62 6 ALA B C 1
ATOM 634 O O . ALA B 1 6 ? -22.859 13.25 29.953 1 39.62 6 ALA B O 1
ATOM 635 N N . ASN B 1 7 ? -24.578 12.906 29.016 1 36.12 7 ASN B N 1
ATOM 636 C CA . ASN B 1 7 ? -24.141 11.719 28.281 1 36.12 7 ASN B CA 1
ATOM 637 C C . ASN B 1 7 ? -23.125 12.07 27.203 1 36.12 7 ASN B C 1
ATOM 639 O O . ASN B 1 7 ? -23.484 12.586 26.141 1 36.12 7 ASN B O 1
ATOM 643 N N . SER B 1 8 ? -22.031 12.789 27.578 1 36.59 8 SER B N 1
ATOM 644 C CA . SER B 1 8 ? -20.938 12.914 26.609 1 36.59 8 SER B CA 1
ATOM 645 C C . SER B 1 8 ? -20.734 11.609 25.844 1 36.59 8 SER B C 1
ATOM 647 O O . SER B 1 8 ? -20.297 10.609 26.422 1 36.59 8 SER B O 1
ATOM 649 N N . GLU B 1 9 ? -21.656 11.148 25.047 1 38.72 9 GLU B N 1
ATOM 650 C CA . GLU B 1 9 ? -21.312 10.125 24.062 1 38.72 9 GLU B CA 1
ATOM 651 C C . GLU B 1 9 ? -19.875 10.305 23.547 1 38.72 9 GLU B C 1
ATOM 653 O O . GLU B 1 9 ? -19.516 11.391 23.094 1 38.72 9 GLU B O 1
ATOM 658 N N . GLU B 1 10 ? -18.922 9.883 24.281 1 38.5 10 GLU B N 1
ATOM 659 C CA . GLU B 1 10 ? -17.547 9.695 23.844 1 38.5 10 GLU B CA 1
ATOM 660 C C . GLU B 1 10 ? -17.484 9.211 22.391 1 38.5 10 GLU B C 1
ATOM 662 O O . GLU B 1 10 ? -18 8.133 22.078 1 38.5 10 GLU B O 1
ATOM 667 N N . ASN B 1 11 ? -17.844 10.023 21.391 1 39.56 11 ASN B N 1
ATOM 668 C CA . ASN B 1 11 ? -17.406 9.734 20.031 1 39.56 11 ASN B CA 1
ATOM 669 C C . ASN B 1 11 ? -16.031 9.078 20.016 1 39.56 11 ASN B C 1
ATOM 671 O O . ASN B 1 11 ? -15.016 9.766 20.094 1 39.56 11 ASN B O 1
ATOM 675 N N . SER B 1 12 ? -15.812 8.156 20.859 1 44.47 12 SER B N 1
ATOM 676 C CA . SER B 1 12 ? -14.57 7.43 20.625 1 44.47 12 SER B CA 1
ATOM 677 C C . SER B 1 12 ? -14.273 7.305 19.141 1 44.47 12 SER B C 1
ATOM 679 O O . SER B 1 12 ? -15.156 6.938 18.359 1 44.47 12 SER B O 1
ATOM 681 N N . PRO B 1 13 ? -13.398 8.062 18.625 1 46.62 13 PRO B N 1
ATOM 682 C CA . PRO B 1 13 ? -13.125 7.824 17.203 1 46.62 13 PRO B CA 1
ATOM 683 C C . PRO B 1 13 ? -13.133 6.34 16.844 1 46.62 13 PRO B C 1
ATOM 685 O O . PRO B 1 13 ? -12.422 5.547 17.469 1 46.62 13 PRO B O 1
ATOM 688 N N . VAL B 1 14 ? -14.156 5.625 16.719 1 44.16 14 VAL B N 1
ATOM 689 C CA . VAL B 1 14 ? -14.203 4.266 16.203 1 44.16 14 VAL B CA 1
ATOM 690 C C . VAL B 1 14 ? -13.055 4.055 15.211 1 44.16 14 VAL B C 1
ATOM 692 O O . VAL B 1 14 ? -12.953 4.77 14.211 1 44.16 14 VAL B O 1
ATOM 695 N N . LYS B 1 15 ? -11.859 3.801 15.758 1 52.06 15 LYS B N 1
ATOM 696 C CA . LYS B 1 15 ? -10.828 3.41 14.797 1 52.06 15 LYS B CA 1
ATOM 697 C C . LYS B 1 15 ? -11.383 2.451 13.75 1 52.06 15 LYS B C 1
ATOM 699 O O . LYS B 1 15 ? -11.812 1.344 14.078 1 52.06 15 LYS B O 1
ATOM 704 N N . ASP B 1 16 ? -12.281 2.963 12.844 1 56.91 16 ASP B N 1
ATOM 705 C CA . ASP B 1 16 ? -12.953 2.199 11.797 1 56.91 16 ASP B CA 1
ATOM 706 C C . ASP B 1 16 ? -11.945 1.6 10.82 1 56.91 16 ASP B C 1
ATOM 708 O O . ASP B 1 16 ? -10.898 2.195 10.555 1 56.91 16 ASP B O 1
ATOM 712 N N . ASP B 1 17 ? -11.852 0.274 10.812 1 69.81 17 ASP B N 1
ATOM 713 C CA . ASP B 1 17 ? -11.117 -0.502 9.82 1 69.81 17 ASP B CA 1
ATOM 714 C C . ASP B 1 17 ? -11.43 -0.013 8.406 1 69.81 17 ASP B C 1
ATOM 716 O O . ASP B 1 17 ? -11.383 -0.79 7.449 1 69.81 17 ASP B O 1
ATOM 720 N N . SER B 1 18 ? -11.797 1.307 8.422 1 84.44 18 SER B N 1
ATOM 721 C CA . SER B 1 18 ? -12.164 1.874 7.133 1 84.44 18 SER B CA 1
ATOM 722 C C . SER B 1 18 ? -10.938 2.164 6.281 1 84.44 18 SER B C 1
ATOM 724 O O . SER B 1 18 ? -9.867 2.471 6.812 1 84.44 18 SER B O 1
ATOM 726 N N . ARG B 1 19 ? -11.031 1.978 5.027 1 91.38 19 ARG B N 1
ATOM 727 C CA . ARG B 1 19 ? -10.008 2.33 4.051 1 91.38 19 ARG B CA 1
ATOM 728 C C . ARG B 1 19 ? -10.117 3.797 3.648 1 91.38 19 ARG B C 1
ATOM 730 O O . ARG B 1 19 ? -9.719 4.176 2.545 1 91.38 19 ARG B O 1
ATOM 737 N N . GLU B 1 20 ? -10.609 4.559 4.559 1 94.75 20 GLU B N 1
ATOM 738 C CA . GLU B 1 20 ? -10.672 6 4.328 1 94.75 20 GLU B CA 1
ATOM 739 C C . GLU B 1 20 ? -9.438 6.703 4.898 1 94.75 20 GLU B C 1
ATOM 741 O O . GLU B 1 20 ? -8.922 6.309 5.945 1 94.75 20 GLU B O 1
ATOM 746 N N . CYS B 1 21 ? -9.094 7.719 4.203 1 97.38 21 CYS B N 1
ATOM 747 C CA . CYS B 1 21 ? -8.008 8.578 4.668 1 97.38 21 CYS B CA 1
ATOM 748 C C . CYS B 1 21 ? -8.281 9.086 6.078 1 97.38 21 CYS B C 1
ATOM 750 O O . CYS B 1 21 ? -9.352 9.633 6.348 1 97.38 21 CYS B O 1
ATOM 752 N N . ILE B 1 22 ? -7.348 9.008 6.953 1 96.81 22 ILE B N 1
ATOM 753 C CA . ILE B 1 22 ? -7.598 9.336 8.352 1 96.81 22 ILE B CA 1
ATOM 754 C C . ILE B 1 22 ? -7.617 10.852 8.531 1 96.81 22 ILE B C 1
ATOM 756 O O . ILE B 1 22 ? -8.047 11.359 9.57 1 96.81 22 ILE B O 1
ATOM 760 N N . MET B 1 23 ? -7.172 11.555 7.594 1 96.75 23 MET B N 1
ATOM 761 C CA . MET B 1 23 ? -7.094 13.008 7.695 1 96.75 23 MET B CA 1
ATOM 762 C C . MET B 1 23 ? -8.359 13.664 7.164 1 96.75 23 MET B C 1
ATOM 764 O O . MET B 1 23 ? -8.844 14.648 7.727 1 96.75 23 MET B O 1
ATOM 768 N N . CYS B 1 24 ? -8.852 13.148 5.996 1 97.44 24 CYS B N 1
ATOM 769 C CA . CYS B 1 24 ? -10.016 13.797 5.41 1 97.44 24 CYS B CA 1
ATOM 770 C C . CYS B 1 24 ? -11.273 12.961 5.621 1 97.44 24 CYS B C 1
ATOM 772 O O . CYS B 1 24 ? -12.391 13.453 5.449 1 97.44 24 CYS B O 1
ATOM 774 N N . MET B 1 25 ? -11.148 11.688 5.801 1 96.56 25 MET B N 1
ATOM 775 C CA . MET B 1 25 ? -12.242 10.734 5.988 1 96.56 25 MET B CA 1
ATOM 776 C C . MET B 1 25 ? -13.203 10.766 4.809 1 96.56 25 MET B C 1
ATOM 778 O O . MET B 1 25 ? -14.414 10.617 4.984 1 96.56 25 MET B O 1
ATOM 782 N N . LYS B 1 26 ? -12.617 11.008 3.736 1 96.62 26 LYS B N 1
ATOM 783 C CA . LYS B 1 26 ? -13.43 11.141 2.527 1 96.62 26 LYS B CA 1
ATOM 784 C C . LYS B 1 26 ? -12.891 10.25 1.408 1 96.62 26 LYS B C 1
ATOM 786 O O . LYS B 1 26 ? -13.656 9.562 0.731 1 96.62 26 LYS B O 1
ATOM 791 N N . HIS B 1 27 ? -11.641 10.281 1.183 1 96.69 27 HIS B N 1
ATOM 792 C CA . HIS B 1 27 ? -11.023 9.547 0.083 1 96.69 27 HIS B CA 1
ATOM 793 C C . HIS B 1 27 ? -10.359 8.266 0.579 1 96.69 27 HIS B C 1
ATOM 795 O O . HIS B 1 27 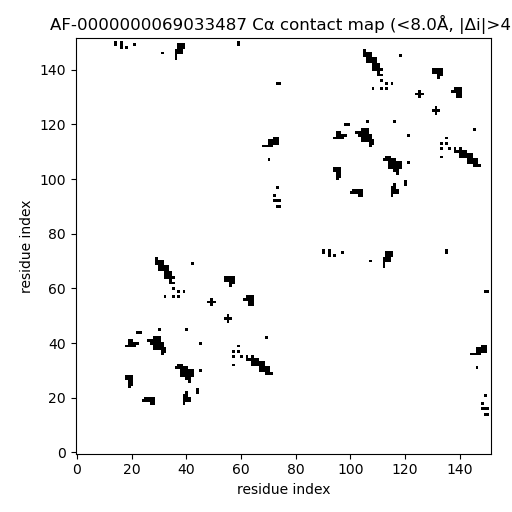? -10.023 8.148 1.7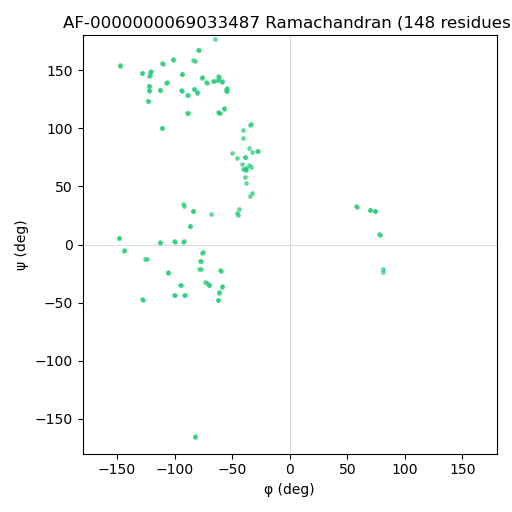62 1 96.69 27 HIS B O 1
ATOM 801 N N . GLU B 1 28 ? -10.156 7.352 -0.327 1 94.88 28 GLU B N 1
ATOM 802 C CA . GLU B 1 28 ? -9.477 6.098 -0.024 1 94.88 28 GLU B CA 1
ATOM 803 C C . GLU B 1 28 ? -7.984 6.32 0.19 1 94.88 28 GLU B C 1
ATOM 805 O O . GLU B 1 28 ? -7.359 7.109 -0.522 1 94.88 28 GLU B O 1
ATOM 810 N N . VAL B 1 29 ? -7.453 5.652 1.146 1 97.38 29 VAL B N 1
ATOM 811 C CA . VAL B 1 29 ? -6.016 5.711 1.386 1 97.38 29 VAL B CA 1
ATOM 812 C C . VAL B 1 29 ? -5.266 5.156 0.178 1 97.38 29 VAL B C 1
ATOM 814 O O . VAL B 1 29 ? -5.711 4.188 -0.446 1 97.38 29 VAL B O 1
ATOM 817 N N . SER B 1 30 ? -4.07 5.801 -0.191 1 98.19 30 SER B N 1
ATOM 818 C CA . SER B 1 30 ? -3.324 5.344 -1.358 1 98.19 30 SER B CA 1
ATOM 819 C C . SER B 1 30 ? -1.825 5.566 -1.179 1 98.19 30 SER B C 1
ATOM 821 O O . SER B 1 30 ? -1.047 5.371 -2.115 1 98.19 30 SER B O 1
ATOM 823 N N . VAL B 1 31 ? -1.417 6.004 -0.032 1 98.81 31 VAL B N 1
ATOM 824 C CA . VAL B 1 31 ? -0.007 6.301 0.196 1 98.81 31 VAL B CA 1
ATOM 825 C C . VAL B 1 31 ? 0.514 5.473 1.368 1 98.81 31 VAL B C 1
ATOM 827 O O . VAL B 1 31 ? -0.121 5.414 2.424 1 98.81 31 VAL B O 1
ATOM 830 N N . VAL B 1 32 ? 1.678 4.922 1.19 1 98.81 32 VAL B N 1
ATOM 831 C CA . VAL B 1 32 ? 2.355 4.117 2.201 1 98.81 32 VAL B CA 1
ATOM 832 C C . VAL B 1 32 ? 3.604 4.848 2.691 1 98.81 32 VAL B C 1
ATOM 834 O O . VAL B 1 32 ? 4.375 5.379 1.891 1 98.81 32 VAL B O 1
ATOM 837 N N . PHE B 1 33 ? 3.725 4.867 3.973 1 98.62 33 PHE B N 1
ATOM 838 C CA . PHE B 1 33 ? 4.934 5.43 4.562 1 98.62 33 PHE B CA 1
ATOM 839 C C . PHE B 1 33 ? 5.965 4.34 4.828 1 98.62 33 PHE B C 1
ATOM 841 O O . PHE B 1 33 ? 5.629 3.277 5.359 1 98.62 33 PHE B O 1
ATOM 848 N N . LEU B 1 34 ? 7.109 4.637 4.41 1 98.75 34 LEU B N 1
ATOM 849 C CA . LEU B 1 34 ? 8.203 3.734 4.746 1 98.75 34 LEU B CA 1
ATOM 850 C C . LEU B 1 34 ? 9.109 4.348 5.805 1 98.75 34 LEU B C 1
ATOM 852 O O . LEU B 1 34 ? 9.312 5.566 5.824 1 98.75 34 LEU B O 1
ATOM 856 N N . PRO B 1 35 ? 9.633 3.549 6.848 1 98.44 35 PRO B N 1
ATOM 857 C CA . PRO B 1 35 ? 9.695 2.092 6.719 1 98.44 35 PRO B CA 1
ATOM 858 C C . PRO B 1 35 ? 8.547 1.384 7.441 1 98.44 35 PRO B C 1
ATOM 860 O O . PRO B 1 35 ? 8.445 0.156 7.383 1 98.44 35 PRO B O 1
ATOM 863 N N . CYS B 1 36 ? 7.625 2.109 8.039 1 98.5 36 CYS B N 1
ATOM 864 C CA . CYS B 1 36 ? 6.656 1.475 8.922 1 98.5 36 CYS B CA 1
ATOM 865 C C . CYS B 1 36 ? 5.57 0.765 8.125 1 98.5 36 CYS B C 1
ATOM 867 O O . CYS B 1 36 ? 4.855 -0.086 8.656 1 98.5 36 CYS B O 1
ATOM 869 N N . ALA B 1 37 ? 5.438 1.179 6.914 1 98.81 37 ALA B N 1
ATOM 870 C CA . ALA B 1 37 ? 4.531 0.556 5.953 1 98.81 37 ALA B CA 1
ATOM 871 C C . ALA B 1 37 ? 3.076 0.81 6.328 1 98.81 37 ALA B C 1
ATOM 873 O O . ALA B 1 37 ? 2.195 0.011 6 1 98.81 37 ALA B O 1
ATOM 874 N N . HIS B 1 38 ? 2.766 1.93 6.973 1 98.44 38 HIS B N 1
ATOM 875 C CA . HIS B 1 38 ? 1.373 2.305 7.191 1 98.44 38 HIS B CA 1
ATOM 876 C C . HIS B 1 38 ? 0.8 3.018 5.969 1 98.44 38 HIS B C 1
ATOM 878 O O . HIS B 1 38 ? 1.413 3.951 5.445 1 98.44 38 HIS B O 1
ATOM 884 N N . GLN B 1 39 ? -0.329 2.572 5.656 1 98.25 39 GLN B N 1
ATOM 885 C CA . GLN B 1 39 ? -1.128 3.145 4.574 1 98.25 39 GLN B CA 1
ATOM 886 C C . GLN B 1 39 ? -2.359 3.859 5.121 1 98.25 39 GLN B C 1
ATOM 888 O O . GLN B 1 39 ? -3.385 3.227 5.387 1 98.25 39 GLN B O 1
ATOM 893 N N . VAL B 1 40 ? -2.266 5.289 5.207 1 98.06 40 VAL B N 1
ATOM 894 C CA . VAL B 1 40 ? -3.293 5.898 6.047 1 98.06 40 VAL B CA 1
ATOM 895 C C . VAL B 1 40 ? -3.719 7.238 5.457 1 98.06 40 VAL B C 1
ATOM 897 O O . VAL B 1 40 ? -4.621 7.898 5.98 1 98.06 40 VAL B O 1
ATOM 900 N N . LEU B 1 41 ? -3.062 7.684 4.387 1 98.38 41 LEU B N 1
ATOM 901 C CA . LEU B 1 41 ? -3.434 8.938 3.752 1 98.38 41 LEU B CA 1
ATOM 902 C C . LEU B 1 41 ? -3.818 8.719 2.293 1 98.38 41 LEU B C 1
ATOM 904 O O . LEU B 1 41 ? -3.268 7.84 1.627 1 98.38 41 LEU B O 1
ATOM 908 N N . CYS B 1 42 ? -4.707 9.516 1.819 1 98.19 42 CYS B N 1
ATOM 909 C CA . CYS B 1 42 ? -4.922 9.633 0.381 1 98.19 42 CYS B CA 1
ATOM 910 C C . CYS B 1 42 ? -3.857 10.516 -0.259 1 98.19 42 CYS B C 1
ATOM 912 O O . CYS B 1 42 ? -3.092 11.18 0.443 1 98.19 42 CYS B O 1
ATOM 914 N N . SER B 1 43 ? -3.85 10.438 -1.57 1 98.12 43 SER B N 1
ATOM 915 C CA . SER B 1 43 ? -2.838 11.195 -2.299 1 98.12 43 SER B CA 1
ATOM 916 C C . SER B 1 43 ? -2.988 12.695 -2.049 1 98.12 43 SER B C 1
ATOM 918 O O . SER B 1 43 ? -1.994 13.398 -1.864 1 98.12 43 SER B O 1
ATOM 920 N N . ASN B 1 44 ? -4.188 13.227 -2.025 1 98 44 ASN B N 1
ATOM 921 C CA . ASN B 1 44 ? -4.43 14.648 -1.842 1 98 44 ASN B CA 1
ATOM 922 C C . ASN B 1 44 ? -3.92 15.141 -0.488 1 98 44 ASN B C 1
ATOM 924 O O . ASN B 1 44 ? -3.18 16.125 -0.415 1 98 44 ASN B O 1
ATOM 92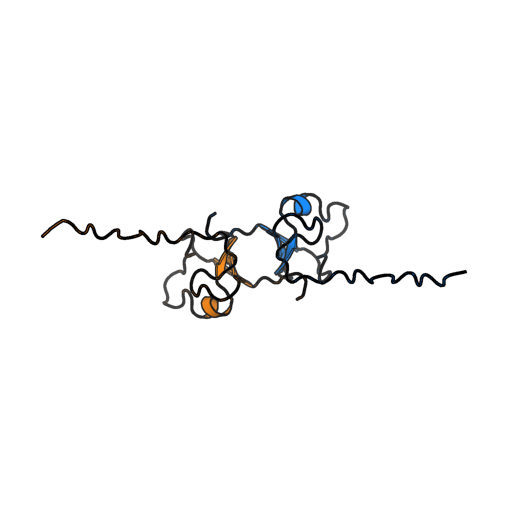8 N N . CYS B 1 45 ? -4.242 14.445 0.486 1 98.06 45 CYS B N 1
ATOM 929 C CA . CYS B 1 45 ? -3.822 14.844 1.823 1 98.06 45 CYS B CA 1
ATOM 930 C C . CYS B 1 45 ? -2.318 14.672 1.999 1 98.06 45 CYS B C 1
ATOM 932 O O . CYS B 1 45 ? -1.678 15.445 2.709 1 98.06 45 CYS B O 1
ATOM 934 N N . ASN B 1 46 ? -1.828 13.664 1.38 1 98.44 46 ASN B N 1
ATOM 935 C CA . ASN B 1 46 ? -0.388 13.438 1.463 1 98.44 46 ASN B CA 1
ATOM 936 C C . ASN B 1 46 ? 0.395 14.633 0.928 1 98.44 46 ASN B C 1
ATOM 938 O O . ASN B 1 46 ? 1.465 14.961 1.445 1 98.44 46 ASN B O 1
ATOM 942 N N . ASP B 1 47 ? -0.1 15.258 -0.084 1 96.88 47 ASP B N 1
ATOM 943 C CA . ASP B 1 47 ? 0.606 16.359 -0.733 1 96.88 47 ASP B CA 1
ATOM 944 C C . ASP B 1 47 ? 0.87 17.5 0.249 1 96.88 47 ASP B C 1
ATOM 946 O O . ASP B 1 47 ? 1.849 18.234 0.107 1 96.88 47 ASP B O 1
ATOM 950 N N . ASN B 1 48 ? 0.142 17.578 1.256 1 94.81 48 ASN B N 1
ATOM 951 C CA . ASN B 1 48 ? 0.292 18.672 2.213 1 94.81 48 ASN B CA 1
ATOM 952 C C . ASN B 1 48 ? 0.805 18.156 3.561 1 94.81 48 ASN B C 1
ATOM 954 O O . ASN B 1 48 ? 1.001 18.953 4.488 1 94.81 48 ASN B O 1
ATOM 958 N N . PHE B 1 49 ? 1.046 16.969 3.697 1 97.25 49 PHE B N 1
ATOM 959 C CA . PHE B 1 49 ? 1.386 16.359 4.98 1 97.25 49 PHE B CA 1
ATOM 960 C C . PHE B 1 49 ? 2.889 16.422 5.227 1 97.25 49 PHE B C 1
ATOM 962 O O . PHE B 1 49 ? 3.678 15.977 4.395 1 97.25 49 PHE B O 1
ATOM 969 N N . GLY B 1 50 ? 3.234 16.938 6.402 1 92.62 50 GLY B N 1
ATOM 970 C CA . GLY B 1 50 ? 4.617 16.906 6.855 1 92.62 50 GLY B CA 1
ATOM 971 C C . GLY B 1 50 ? 5.504 17.906 6.141 1 92.62 50 GLY B C 1
ATOM 972 O O . GLY B 1 50 ? 6.699 17.672 5.965 1 92.62 50 GLY B O 1
ATOM 973 N N . LYS B 1 51 ? 5.098 19 5.66 1 84.94 51 LYS B N 1
ATOM 974 C CA . LYS B 1 51 ? 5.879 19.969 4.898 1 84.94 51 LYS B CA 1
ATOM 975 C C . LYS B 1 51 ? 6.473 21.031 5.812 1 84.94 51 LYS B C 1
ATOM 977 O O . LYS B 1 51 ? 7.25 21.875 5.367 1 84.94 51 LYS B O 1
ATOM 982 N N . LYS B 1 52 ? 6.41 21.156 7.113 1 79.94 52 LYS B N 1
ATOM 983 C CA . LYS B 1 52 ? 6.836 22.234 7.988 1 79.94 52 LYS B CA 1
ATOM 984 C C . LYS B 1 52 ? 8.266 22.031 8.477 1 79.94 52 LYS B C 1
ATOM 986 O O . LYS B 1 52 ? 8.734 22.75 9.367 1 79.94 52 LYS B O 1
ATOM 991 N N . GLY B 1 53 ? 9.266 21.453 7.77 1 77.88 53 GLY B N 1
ATOM 992 C CA . GLY B 1 53 ? 10.703 21.422 8.008 1 77.88 53 GLY B CA 1
ATOM 993 C C . GLY B 1 53 ? 11.117 20.375 9.023 1 77.88 53 GLY B C 1
ATOM 994 O O . GLY B 1 53 ? 12.281 19.969 9.055 1 77.88 53 GLY B O 1
ATOM 995 N N . ARG B 1 54 ? 10.359 19.953 9.844 1 86.56 54 ARG B N 1
ATOM 996 C CA . ARG B 1 54 ? 10.727 18.875 10.758 1 86.56 54 ARG B CA 1
ATOM 997 C C . ARG B 1 54 ? 10.57 17.516 10.086 1 86.56 54 ARG B C 1
ATOM 999 O O . ARG B 1 54 ? 9.922 17.391 9.039 1 86.56 54 ARG B O 1
ATOM 1006 N N . VAL B 1 55 ? 11.25 16.578 10.609 1 93.94 55 VAL B N 1
ATOM 1007 C CA . VAL B 1 55 ? 11.102 15.203 10.133 1 93.94 55 VAL B CA 1
ATOM 1008 C C . VAL B 1 55 ? 9.641 14.773 10.242 1 93.94 55 VAL B C 1
ATOM 1010 O O . VAL B 1 55 ? 9.055 14.82 11.328 1 93.94 55 VAL B O 1
ATOM 1013 N N . ALA B 1 56 ? 9.109 14.492 9.094 1 96.88 56 ALA B N 1
ATOM 1014 C CA . ALA B 1 56 ? 7.734 14 9.117 1 96.88 56 ALA B CA 1
ATOM 1015 C C . ALA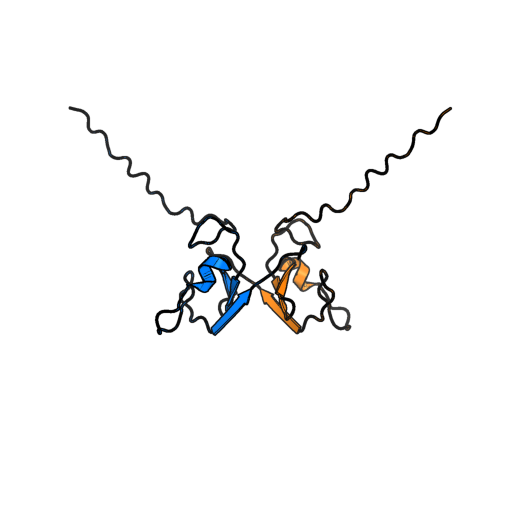 B 1 56 ? 7.645 12.641 9.789 1 96.88 56 ALA B C 1
ATOM 1017 O O . ALA B 1 56 ? 8.531 11.797 9.625 1 96.88 56 ALA B O 1
ATOM 1018 N N . LYS B 1 57 ? 6.547 12.492 10.578 1 97.44 57 LYS B N 1
ATOM 1019 C CA . LYS B 1 57 ? 6.316 11.219 11.242 1 97.44 57 LYS B CA 1
ATOM 1020 C C . LYS B 1 57 ? 4.969 10.625 10.844 1 97.44 57 LYS B C 1
ATOM 1022 O O . LYS B 1 57 ? 4.012 11.359 10.594 1 97.44 57 LYS B O 1
ATOM 1027 N N . CYS B 1 58 ? 4.906 9.289 10.766 1 97.75 58 CYS B N 1
ATOM 1028 C CA . CYS B 1 58 ? 3.648 8.594 10.508 1 97.75 58 CYS B CA 1
ATOM 1029 C C . CYS B 1 58 ? 2.588 8.977 11.531 1 97.75 58 CYS B C 1
ATOM 1031 O O . CYS B 1 58 ? 2.844 8.945 12.734 1 97.75 58 CYS B O 1
ATOM 1033 N N . PRO B 1 59 ? 1.396 9.273 11.148 1 97.06 59 PRO B N 1
ATOM 1034 C CA . PRO B 1 59 ? 0.357 9.68 12.094 1 97.06 59 PRO B CA 1
ATOM 1035 C C . PRO B 1 59 ? -0.202 8.516 12.898 1 97.06 59 PRO B C 1
ATOM 1037 O O . PRO B 1 59 ? -0.922 8.727 13.883 1 97.06 59 PRO B O 1
ATOM 1040 N N . CYS B 1 60 ? 0.202 7.387 12.547 1 96.12 60 CYS B N 1
ATOM 1041 C CA . CYS B 1 60 ? -0.314 6.203 13.227 1 96.12 60 CYS B CA 1
ATOM 1042 C C . CYS B 1 60 ? 0.678 5.691 14.266 1 96.12 60 CYS B C 1
ATOM 1044 O O . CYS B 1 60 ? 0.305 5.43 15.406 1 96.12 60 CYS B O 1
ATOM 1046 N N . CYS B 1 61 ? 1.927 5.641 13.945 1 97.44 61 CYS B N 1
ATOM 1047 C CA . CYS B 1 61 ? 2.895 4.996 14.828 1 97.44 61 CYS B CA 1
ATOM 1048 C C . CYS B 1 61 ? 4.023 5.949 15.188 1 97.44 61 CYS B C 1
ATOM 1050 O O . CYS B 1 61 ? 4.93 5.594 15.945 1 97.44 61 CYS B O 1
ATOM 1052 N N . ARG B 1 62 ? 4.137 7.016 14.539 1 97.44 62 ARG B N 1
ATOM 1053 C CA . ARG B 1 62 ? 5.043 8.125 14.805 1 97.44 62 ARG B CA 1
ATOM 1054 C C . ARG B 1 62 ? 6.461 7.801 14.344 1 97.44 62 ARG B C 1
ATOM 1056 O O . ARG B 1 62 ? 7.41 8.508 14.688 1 97.44 62 ARG B O 1
ATOM 1063 N N . ALA B 1 63 ? 6.691 6.715 13.625 1 97.69 63 ALA B N 1
ATOM 1064 C CA . ALA B 1 63 ? 7.992 6.461 13.016 1 97.69 63 ALA B CA 1
ATOM 1065 C C . ALA B 1 63 ? 8.344 7.543 12 1 97.69 63 ALA B C 1
ATOM 1067 O O . ALA B 1 63 ? 7.461 8.07 11.312 1 97.69 63 ALA B O 1
ATOM 1068 N N . PRO B 1 64 ? 9.609 7.848 11.938 1 97.94 64 PRO B N 1
ATOM 1069 C CA . PRO B 1 64 ? 10 8.789 10.883 1 97.94 64 PRO B CA 1
ATOM 1070 C C . PRO B 1 64 ? 9.656 8.289 9.484 1 97.94 64 PRO B C 1
ATOM 1072 O O . PRO B 1 64 ? 9.82 7.098 9.195 1 97.94 64 PRO B O 1
ATOM 1075 N N . ILE B 1 65 ? 9.195 9.227 8.633 1 98.06 65 ILE B N 1
ATOM 1076 C CA . ILE B 1 65 ? 8.883 8.891 7.25 1 98.06 65 ILE B CA 1
ATOM 1077 C C . ILE B 1 65 ? 10.125 9.07 6.383 1 98.06 65 ILE B C 1
ATOM 1079 O O . ILE B 1 65 ? 10.562 10.195 6.145 1 98.06 65 ILE B O 1
ATOM 1083 N N . GLU B 1 66 ? 10.578 7.969 5.902 1 97.94 66 GLU B N 1
ATOM 1084 C CA . GLU B 1 66 ? 11.758 8.008 5.051 1 97.94 66 GLU B CA 1
ATOM 1085 C C . GLU B 1 66 ? 11.375 8.055 3.574 1 97.94 66 GLU B C 1
ATOM 1087 O O . GLU B 1 66 ? 12.086 8.656 2.764 1 97.94 66 GLU B O 1
ATOM 1092 N N . ARG B 1 67 ? 10.336 7.418 3.186 1 97.81 67 ARG B N 1
ATOM 1093 C CA . ARG B 1 67 ? 9.82 7.383 1.82 1 97.81 67 ARG B CA 1
ATOM 1094 C C . ARG B 1 67 ? 8.297 7.266 1.813 1 97.81 67 ARG B C 1
ATOM 1096 O O . ARG B 1 67 ? 7.699 6.824 2.797 1 97.81 67 ARG B O 1
ATOM 1103 N N . ARG B 1 68 ? 7.742 7.758 0.73 1 98.44 68 ARG B N 1
ATOM 1104 C CA . ARG B 1 68 ? 6.316 7.629 0.451 1 98.44 68 ARG B CA 1
ATOM 1105 C C . ARG B 1 68 ? 6.078 6.918 -0.876 1 98.44 68 ARG B C 1
ATOM 1107 O O . ARG B 1 68 ? 6.715 7.238 -1.882 1 98.44 68 ARG B O 1
ATOM 1114 N N . ILE B 1 69 ? 5.195 5.988 -0.792 1 98.69 69 ILE B N 1
ATOM 1115 C CA . ILE B 1 69 ? 4.859 5.277 -2.021 1 98.69 69 ILE B CA 1
ATOM 1116 C C . ILE B 1 69 ? 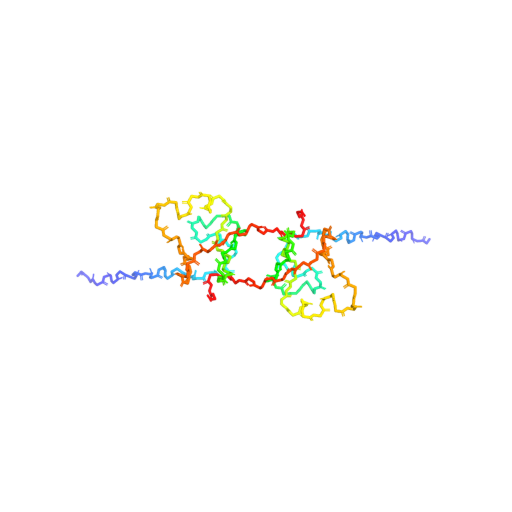3.359 5.383 -2.287 1 98.69 69 ILE B C 1
ATOM 1118 O O . ILE B 1 69 ? 2.545 5.016 -1.438 1 98.69 69 ILE B O 1
ATOM 1122 N N . ARG B 1 70 ? 3.037 5.898 -3.467 1 98.62 70 ARG B N 1
ATOM 1123 C CA . ARG B 1 70 ? 1.644 5.809 -3.891 1 98.62 70 ARG B CA 1
ATOM 1124 C C . ARG B 1 70 ? 1.331 4.43 -4.461 1 98.62 70 ARG B C 1
ATOM 1126 O O . ARG B 1 70 ? 2.037 3.941 -5.348 1 98.62 70 ARG B O 1
ATOM 1133 N N . VAL B 1 71 ? 0.256 3.834 -4 1 98.25 71 VAL B N 1
ATOM 1134 C CA . VAL B 1 71 ? -0.067 2.467 -4.398 1 98.25 71 VAL B CA 1
ATOM 1135 C C . VAL B 1 71 ? -1.305 2.469 -5.293 1 98.25 71 VAL B C 1
ATOM 1137 O O . VAL B 1 71 ? -2.129 3.385 -5.223 1 98.25 71 VAL B O 1
ATOM 1140 N N . PHE B 1 72 ? -1.376 1.389 -6.102 1 97 72 PHE B N 1
ATOM 1141 C CA . PHE B 1 72 ? -2.477 1.258 -7.047 1 97 72 PHE B CA 1
ATOM 1142 C C . PHE B 1 72 ? -3.154 -0.101 -6.906 1 97 72 PHE B C 1
ATOM 1144 O O . PHE B 1 72 ? -2.494 -1.101 -6.613 1 97 72 PHE B O 1
ATOM 1151 N N . GLY B 1 73 ? -4.445 -0.117 -7.148 1 95.69 73 GLY B N 1
ATOM 1152 C CA . GLY B 1 73 ? -5.176 -1.374 -7.188 1 95.69 73 GLY B CA 1
ATOM 1153 C C . GLY B 1 73 ? -5.07 -2.084 -8.523 1 95.69 73 GLY B C 1
ATOM 1154 O O . GLY B 1 73 ? -4.223 -1.736 -9.352 1 95.69 73 GLY B O 1
ATOM 1155 N N . ALA B 1 74 ? -5.895 -3.045 -8.75 1 91.69 74 ALA B N 1
ATOM 1156 C CA . ALA B 1 74 ? -5.828 -3.893 -9.938 1 91.69 74 ALA B CA 1
ATOM 1157 C C . ALA B 1 74 ? -6.27 -3.127 -11.188 1 91.69 74 ALA B C 1
ATOM 1159 O O . ALA B 1 74 ? -5.832 -3.434 -12.297 1 91.69 74 ALA B O 1
ATOM 1160 N N . THR B 1 75 ? -7.227 -2.162 -11.102 1 80.19 75 THR B N 1
ATOM 1161 C CA . THR B 1 75 ? -7.797 -1.488 -12.258 1 80.19 75 THR B CA 1
ATOM 1162 C C . THR B 1 75 ? -6.945 -0.286 -12.656 1 80.19 75 THR B C 1
ATOM 1164 O O . THR B 1 75 ? -7.344 0.504 -13.516 1 80.19 75 THR B O 1
ATOM 1167 N N . SER B 1 76 ? -5.828 -0.264 -12.188 1 71.5 76 SER B N 1
ATOM 1168 C CA . SER B 1 76 ? -5.016 0.894 -12.547 1 71.5 76 SER B CA 1
ATOM 1169 C C . SER B 1 76 ? -3.85 0.493 -13.445 1 71.5 76 SER B C 1
ATOM 1171 O O . SER B 1 76 ? -3.387 -0.648 -13.398 1 71.5 76 SER B O 1
#

Solvent-accessible surface area (backbone atoms only — not comparable to full-atom values): 9403 Å² total; per-residue (Å²): 138,86,80,77,71,78,74,71,70,74,74,58,76,69,84,58,94,57,65,42,6,75,85,74,66,73,45,57,41,30,28,30,32,27,82,81,22,38,38,40,31,17,65,74,59,47,76,66,55,61,74,86,81,57,86,32,51,42,91,71,78,56,48,63,53,77,44,76,43,72,51,37,51,68,92,104,139,84,80,81,70,79,76,69,71,73,75,58,76,68,83,60,95,58,64,42,7,75,83,75,65,72,46,56,40,31,28,30,32,27,80,83,23,39,38,41,31,17,63,74,59,46,76,68,55,61,74,85,81,57,86,32,51,41,91,71,79,56,48,64,53,76,45,78,43,72,49,36,52,70,94,102

Secondary structure (DSSP, 8-state):
-------------------B-TTTSSSBP-EEEETTTEEEE-HHHHHHTT-SSSPPB-TTT--B--EEEE-B-TT-/-------------------B-TTTSSSBP-EEEETTTEEEE-HHHHHHTT-SSSPPB-TTT--B--EEEE-B-TT-

Radius of gyration: 20.95 Å; Cα contacts (8 Å, |Δi|>4): 250; chains: 2; bounding box: 51×50×68 Å

Foldseek 3Di:
DDPPPPPPVPVVVPPPPDQAAPVPRPDGFFKAFPDVGDGHHHPVVVVVAPPPPDFGADPPPGHGGPDMDGHDDDVD/DDDPPPPPPPVVVPPPPDQAAPVPRPDGFFKAFPDVGDGHHHPVVVVVAPPPPDFGADPPPRHGGPDMDGHDDPVD